Protein AF-A0A920KR49-F1 (afdb_monomer_lite)

Sequence (82 aa):
MPHFGDLDTMVERRVIRVLTVYGPGRYFLEDGPRGTVQEYAAKLQKVVNQAFNTGLLTVQVAVIPVSRDQLFPRWHRATAIL

Foldseek 3Di:
DDDDDPLVVLVVVLEAEAEEEDDPQCWDDDVHTDHDVVVVLVVVQVVSCVVVVSDPSGRHYHYDYDHPVCRVVCPVVVVPPD

Secondary structure (DSSP, 8-state):
-----HHHHHHHTTEEEEEEE-BTTTBEESSSEESHHHHHHHHHHHHHHHHTT-TTSPPEEEEEEE-GGGHHHHHTTTT---

Radius of gyration: 13.77 Å; chains: 1; bounding box: 40×25×35 Å

Structure (mmCIF, N/CA/C/O backbone):
data_AF-A0A920KR49-F1
#
_entry.id   AF-A0A920KR49-F1
#
loop_
_atom_site.group_PDB
_atom_site.id
_atom_site.type_symbol
_atom_site.label_atom_id
_atom_site.label_alt_id
_atom_site.label_comp_id
_atom_site.label_asym_id
_atom_site.label_entity_id
_atom_site.label_seq_id
_atom_site.pdbx_PDB_ins_code
_atom_site.Cartn_x
_atom_site.Cartn_y
_atom_site.Cartn_z
_atom_site.occupancy
_atom_site.B_iso_or_equiv
_atom_site.auth_seq_id
_atom_site.auth_comp_id
_atom_site.auth_asym_id
_atom_site.auth_atom_id
_atom_site.pdbx_PDB_model_num
ATOM 1 N N . MET A 1 1 ? -21.543 -8.802 -13.652 1.00 39.34 1 MET A N 1
ATOM 2 C CA . MET A 1 1 ? -22.134 -7.982 -12.568 1.00 39.34 1 MET A CA 1
ATOM 3 C C . MET A 1 1 ? -20.988 -7.355 -11.783 1.00 39.34 1 MET A C 1
ATOM 5 O O . MET A 1 1 ? -19.942 -7.995 -11.746 1.00 39.34 1 MET A O 1
ATOM 9 N N . PRO A 1 2 ? -21.110 -6.141 -11.220 1.00 49.41 2 PRO A N 1
ATOM 10 C CA . PRO A 1 2 ? -20.056 -5.591 -10.370 1.00 49.41 2 PRO A CA 1
ATOM 11 C C . PRO A 1 2 ? -19.928 -6.448 -9.104 1.00 49.41 2 PRO A C 1
ATOM 13 O O . PRO A 1 2 ? -20.940 -6.796 -8.497 1.00 49.41 2 PRO A O 1
ATOM 16 N N . HIS A 1 3 ? -18.704 -6.813 -8.732 1.00 62.59 3 HIS A N 1
ATOM 17 C CA . HIS A 1 3 ? -18.417 -7.471 -7.459 1.00 62.59 3 HIS A CA 1
ATOM 18 C C . HIS A 1 3 ? -18.189 -6.389 -6.395 1.00 62.59 3 HIS A C 1
ATOM 20 O O . HIS A 1 3 ? -17.420 -5.456 -6.619 1.00 62.59 3 HIS A O 1
ATOM 26 N N . PHE A 1 4 ? -18.894 -6.485 -5.268 1.00 75.56 4 PHE A N 1
ATOM 27 C CA . PHE A 1 4 ? -18.789 -5.570 -4.127 1.00 75.56 4 PHE A CA 1
ATOM 28 C C . PHE A 1 4 ? -18.294 -6.344 -2.895 1.00 75.56 4 PHE A C 1
ATOM 30 O O . PHE A 1 4 ? -18.502 -7.552 -2.814 1.00 75.56 4 PHE A O 1
ATOM 37 N N . GLY A 1 5 ? -17.670 -5.656 -1.933 1.00 82.50 5 GLY A N 1
ATOM 38 C CA . GLY A 1 5 ? -17.267 -6.239 -0.640 1.00 82.50 5 GLY A CA 1
ATOM 39 C C . GLY A 1 5 ? -15.833 -6.785 -0.556 1.00 82.50 5 GLY A C 1
ATOM 40 O O . GLY A 1 5 ? -15.407 -7.215 0.517 1.00 82.50 5 GLY A O 1
ATOM 41 N N . ASP A 1 6 ? -15.052 -6.726 -1.642 1.00 87.00 6 ASP A N 1
ATOM 42 C CA . ASP A 1 6 ? -13.640 -7.145 -1.625 1.00 87.00 6 ASP A CA 1
ATOM 43 C C . ASP A 1 6 ? -12.821 -6.345 -0.603 1.00 87.00 6 ASP A C 1
ATOM 45 O O . ASP A 1 6 ? -12.031 -6.915 0.148 1.00 87.00 6 ASP A O 1
ATOM 49 N N . LEU A 1 7 ? -13.037 -5.025 -0.536 1.00 90.62 7 LEU A N 1
ATOM 50 C CA . LEU A 1 7 ? -12.314 -4.152 0.387 1.00 90.62 7 LEU A CA 1
ATOM 51 C C . LEU A 1 7 ? -12.637 -4.476 1.849 1.00 90.62 7 LEU A C 1
ATOM 53 O O . LEU A 1 7 ? -11.712 -4.618 2.644 1.00 90.62 7 LEU A O 1
ATOM 57 N N . ASP A 1 8 ? -13.915 -4.650 2.191 1.00 91.81 8 ASP A N 1
ATOM 58 C CA . ASP A 1 8 ? -14.335 -4.983 3.558 1.00 91.81 8 ASP A CA 1
ATOM 59 C C . ASP A 1 8 ? -13.727 -6.318 4.004 1.00 91.81 8 ASP A C 1
ATOM 61 O O . ASP A 1 8 ? -13.154 -6.421 5.088 1.00 91.81 8 ASP A O 1
ATOM 65 N N . THR A 1 9 ? -13.736 -7.312 3.110 1.00 92.00 9 THR A N 1
ATOM 66 C CA . THR A 1 9 ? -13.124 -8.625 3.356 1.00 92.00 9 THR A CA 1
ATOM 67 C C . THR A 1 9 ? -11.604 -8.518 3.546 1.00 92.00 9 THR A C 1
ATOM 69 O O . THR A 1 9 ? -11.023 -9.196 4.395 1.00 92.00 9 THR A O 1
ATOM 72 N N . MET A 1 10 ? -10.918 -7.671 2.770 1.00 93.75 10 MET A N 1
ATOM 73 C CA . MET A 1 10 ? -9.476 -7.436 2.936 1.00 93.75 10 MET A CA 1
ATOM 74 C C . MET A 1 10 ? -9.152 -6.704 4.245 1.00 93.75 10 MET A C 1
ATOM 76 O O . MET A 1 10 ? -8.138 -7.012 4.878 1.00 93.75 10 MET A O 1
ATOM 80 N N . VAL A 1 11 ? -10.006 -5.767 4.668 1.00 94.56 11 VAL A N 1
ATOM 81 C CA . VAL A 1 11 ? -9.879 -5.066 5.954 1.00 94.56 11 VAL A CA 1
ATOM 82 C C . VAL A 1 11 ? -10.082 -6.035 7.116 1.00 94.56 11 VAL A C 1
ATOM 84 O O . VAL A 1 11 ? -9.269 -6.037 8.042 1.00 94.56 11 VAL A O 1
ATOM 87 N N . GLU A 1 12 ? -11.088 -6.909 7.048 1.00 93.88 12 GLU A N 1
ATOM 88 C CA . GLU A 1 12 ? -11.320 -7.964 8.042 1.00 93.88 12 GLU A CA 1
ATOM 89 C C . GLU A 1 12 ? -10.099 -8.886 8.172 1.00 93.88 12 GLU A C 1
ATOM 91 O O . GLU A 1 12 ? -9.620 -9.147 9.277 1.00 93.88 12 GLU A O 1
ATOM 96 N N . ARG A 1 13 ? -9.519 -9.294 7.035 1.00 94.12 13 ARG A N 1
ATOM 97 C CA . ARG A 1 13 ? -8.292 -10.110 6.973 1.00 94.12 13 ARG A CA 1
ATOM 98 C C . ARG A 1 13 ? -7.010 -9.342 7.309 1.00 94.12 13 ARG A C 1
ATOM 100 O O . ARG A 1 13 ? -5.948 -9.956 7.384 1.00 94.12 13 ARG A O 1
ATOM 107 N N . ARG A 1 14 ? -7.088 -8.019 7.489 1.00 96.00 14 ARG A N 1
ATOM 108 C CA . ARG A 1 14 ? -5.975 -7.107 7.813 1.00 96.00 14 ARG A CA 1
ATOM 109 C C . ARG A 1 14 ? -4.829 -7.103 6.802 1.00 96.00 14 ARG A C 1
ATOM 111 O O . ARG A 1 14 ? -3.726 -6.669 7.130 1.00 96.00 14 ARG A O 1
ATOM 118 N N . VAL A 1 15 ? -5.070 -7.541 5.569 1.00 95.88 15 VAL A N 1
ATOM 119 C CA . VAL A 1 15 ? -4.033 -7.613 4.536 1.00 95.88 15 VAL A CA 1
ATOM 120 C C . VAL A 1 15 ? -4.610 -7.226 3.182 1.00 95.88 15 VAL A C 1
ATOM 122 O O . VAL A 1 15 ? -5.539 -7.856 2.682 1.00 95.88 15 VAL A O 1
ATOM 125 N N . ILE A 1 16 ? -3.984 -6.236 2.551 1.00 96.25 16 ILE A N 1
ATOM 126 C CA . ILE A 1 16 ? -4.188 -5.873 1.148 1.00 96.25 16 ILE A CA 1
ATOM 127 C C . ILE A 1 16 ? -2.887 -6.176 0.405 1.00 96.25 16 ILE A C 1
ATOM 129 O O . ILE A 1 16 ? -1.805 -5.765 0.822 1.00 96.25 16 ILE A O 1
ATOM 133 N N . ARG A 1 17 ? -2.977 -6.904 -0.708 1.00 94.31 17 ARG A N 1
ATOM 134 C CA . ARG A 1 17 ? -1.819 -7.289 -1.525 1.00 94.31 17 ARG A CA 1
ATOM 135 C C . ARG A 1 17 ? -1.839 -6.515 -2.837 1.00 94.31 17 ARG A C 1
ATOM 137 O O . ARG A 1 17 ? -2.792 -6.627 -3.601 1.00 94.31 17 ARG A O 1
ATOM 144 N N . VAL A 1 18 ? -0.783 -5.755 -3.110 1.00 95.00 18 VAL A N 1
ATOM 145 C CA . VAL A 1 18 ? -0.618 -4.982 -4.348 1.00 95.00 18 VAL A CA 1
ATOM 146 C C . VAL A 1 18 ? 0.329 -5.737 -5.271 1.00 95.00 18 VAL A C 1
ATOM 148 O O . VAL A 1 18 ? 1.545 -5.715 -5.087 1.00 95.00 18 VAL A O 1
ATOM 151 N N . LEU A 1 19 ? -0.231 -6.427 -6.263 1.00 94.44 19 LEU A N 1
ATOM 152 C CA . LEU A 1 19 ? 0.550 -7.131 -7.277 1.00 94.44 19 LEU A CA 1
ATOM 153 C C . LEU A 1 19 ? 1.110 -6.126 -8.295 1.00 94.44 19 LEU A C 1
ATOM 155 O O . LEU A 1 19 ? 0.355 -5.358 -8.890 1.00 94.44 19 LEU A O 1
ATOM 159 N N . THR A 1 20 ? 2.424 -6.131 -8.515 1.00 93.88 20 THR A N 1
ATOM 160 C CA . THR A 1 20 ? 3.091 -5.221 -9.463 1.00 93.88 20 THR A CA 1
ATOM 161 C C . THR A 1 20 ? 4.248 -5.905 -10.185 1.00 93.88 20 THR A C 1
ATOM 163 O O . THR A 1 20 ? 4.623 -7.024 -9.852 1.00 93.88 20 THR A O 1
ATOM 166 N N . VAL A 1 21 ? 4.835 -5.230 -11.172 1.00 93.81 21 VAL A N 1
ATOM 167 C CA . VAL A 1 21 ? 6.045 -5.682 -11.869 1.00 93.81 21 VAL A CA 1
ATOM 168 C C . VAL A 1 21 ? 7.261 -4.861 -11.465 1.00 93.81 21 VAL A C 1
ATOM 170 O O . VAL A 1 21 ? 7.142 -3.659 -11.215 1.00 93.81 21 VAL A O 1
ATOM 173 N N . TYR A 1 22 ? 8.434 -5.493 -11.473 1.00 92.88 22 TYR A N 1
ATOM 174 C CA . TYR A 1 22 ? 9.702 -4.778 -11.341 1.00 92.88 22 TYR A CA 1
ATOM 175 C C . TYR A 1 22 ? 9.907 -3.784 -12.492 1.00 92.88 22 TYR A C 1
ATOM 177 O O . TYR A 1 22 ? 9.605 -4.080 -13.653 1.00 92.88 22 TYR A O 1
ATOM 185 N N . GLY A 1 23 ? 10.443 -2.607 -12.173 1.00 90.50 23 GLY A N 1
ATOM 186 C CA . GLY A 1 23 ? 10.862 -1.627 -13.169 1.00 90.50 23 GLY A CA 1
ATOM 187 C C . GLY A 1 23 ? 11.220 -0.265 -12.564 1.00 90.50 23 GLY A C 1
ATOM 188 O O . GLY A 1 23 ? 10.583 0.140 -11.583 1.00 90.50 23 GLY A O 1
ATOM 189 N N . PRO A 1 24 ? 12.184 0.468 -13.159 1.00 87.12 24 PRO A N 1
ATOM 190 C CA . PRO A 1 24 ? 12.522 1.829 -12.748 1.00 87.12 24 PRO A CA 1
ATOM 191 C C . PRO A 1 24 ? 11.285 2.730 -12.680 1.00 87.12 24 PRO A C 1
ATOM 193 O O . PRO A 1 24 ? 10.382 2.638 -13.515 1.00 87.12 24 PRO A O 1
ATOM 196 N N . GLY A 1 25 ? 11.208 3.558 -11.641 1.00 89.88 25 GLY A N 1
ATOM 197 C CA . GLY A 1 25 ? 10.059 4.426 -11.362 1.00 89.88 25 GLY A CA 1
ATOM 198 C C . GLY A 1 25 ? 8.831 3.714 -10.776 1.00 89.88 25 GLY A C 1
ATOM 199 O O . GLY A 1 25 ? 8.109 4.322 -9.994 1.00 89.88 25 GLY A O 1
ATOM 200 N N . ARG A 1 26 ? 8.594 2.425 -11.064 1.00 89.75 26 ARG A N 1
ATOM 201 C CA . ARG A 1 26 ? 7.440 1.672 -10.527 1.00 89.75 26 ARG A CA 1
ATOM 202 C C . ARG A 1 26 ? 7.735 1.019 -9.182 1.00 89.75 26 ARG A C 1
ATOM 204 O O . ARG A 1 26 ? 7.248 1.492 -8.160 1.00 89.75 26 ARG A O 1
ATOM 211 N N . TYR A 1 27 ? 8.479 -0.082 -9.209 1.00 95.06 27 TYR A N 1
ATOM 212 C CA . TYR A 1 27 ? 8.908 -0.828 -8.033 1.00 95.06 27 TYR A CA 1
ATOM 213 C C . TYR A 1 27 ? 10.293 -1.407 -8.301 1.00 95.06 27 TYR A C 1
ATOM 215 O O . TYR A 1 27 ? 10.489 -2.157 -9.263 1.00 95.06 27 TYR A O 1
ATOM 223 N N . PHE A 1 28 ? 11.248 -1.048 -7.457 1.00 9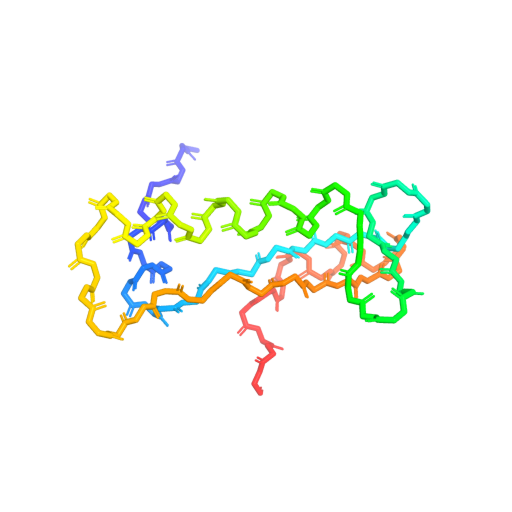5.06 28 PHE A N 1
ATOM 224 C CA . PHE A 1 28 ? 12.629 -1.506 -7.541 1.00 95.06 28 PHE A CA 1
ATOM 225 C C . PHE A 1 28 ? 13.239 -1.573 -6.141 1.00 95.06 28 PHE A C 1
ATOM 227 O O . PHE A 1 28 ? 12.652 -1.078 -5.177 1.00 95.06 28 PHE A O 1
ATOM 234 N N . LEU A 1 29 ? 14.389 -2.236 -6.033 1.00 94.94 29 LEU A N 1
ATOM 235 C CA . LEU A 1 29 ? 15.111 -2.398 -4.778 1.00 94.94 29 LEU A CA 1
ATOM 236 C C . LEU A 1 29 ? 16.387 -1.562 -4.825 1.00 94.94 29 LEU A C 1
ATOM 238 O O . LEU A 1 29 ? 17.256 -1.817 -5.654 1.00 94.94 29 LEU A O 1
ATOM 242 N N . GLU A 1 30 ? 16.469 -0.576 -3.941 1.00 94.25 30 GLU A N 1
ATOM 243 C CA . GLU A 1 30 ? 17.639 0.276 -3.727 1.00 94.25 30 GLU A CA 1
ATOM 244 C C . GLU A 1 30 ? 17.594 0.727 -2.265 1.00 94.25 30 GLU A C 1
ATOM 246 O O . GLU A 1 30 ? 16.743 1.537 -1.884 1.00 94.25 30 GLU A O 1
ATOM 251 N N . ASP A 1 31 ? 18.416 0.085 -1.431 1.00 94.38 31 ASP A N 1
ATOM 252 C CA . ASP A 1 31 ? 18.371 0.185 0.037 1.00 94.38 31 ASP A CA 1
ATOM 253 C C . ASP A 1 31 ? 16.981 -0.111 0.640 1.00 94.38 31 ASP A C 1
ATOM 255 O O . ASP A 1 31 ? 16.596 0.396 1.692 1.00 94.38 31 ASP A O 1
ATOM 259 N N . GLY A 1 32 ? 16.207 -0.955 -0.051 1.00 93.81 32 GLY A N 1
ATOM 260 C CA . GLY A 1 32 ? 14.839 -1.328 0.300 1.00 93.81 32 GLY A CA 1
ATOM 261 C C . GLY A 1 32 ? 13.844 -1.096 -0.843 1.00 93.81 32 GLY A C 1
ATOM 262 O O . GLY A 1 32 ? 14.240 -0.748 -1.957 1.00 93.81 32 GLY A O 1
ATOM 263 N N . PRO A 1 33 ? 12.540 -1.320 -0.601 1.00 95.38 33 PRO A N 1
ATOM 264 C CA . PRO A 1 33 ? 11.487 -1.067 -1.580 1.00 95.38 33 PRO A CA 1
ATOM 265 C C . PRO A 1 33 ? 11.393 0.416 -1.950 1.00 95.38 33 PRO A C 1
ATOM 267 O O . PRO A 1 33 ? 11.177 1.269 -1.087 1.00 95.38 33 PRO A O 1
ATOM 270 N N . ARG A 1 34 ? 11.506 0.729 -3.242 1.00 96.12 34 ARG A N 1
ATOM 271 C CA . ARG A 1 34 ? 11.411 2.092 -3.782 1.00 96.12 34 ARG A CA 1
ATOM 272 C C . ARG A 1 34 ? 10.477 2.151 -4.986 1.00 96.12 34 ARG A C 1
ATOM 274 O O . ARG A 1 34 ? 10.089 1.133 -5.559 1.00 96.12 34 ARG A O 1
ATOM 281 N N . GLY A 1 35 ? 10.147 3.377 -5.381 1.00 96.19 35 GLY A N 1
ATOM 282 C CA . GLY A 1 35 ? 9.332 3.677 -6.549 1.00 96.19 35 GLY A CA 1
ATOM 283 C C . GLY A 1 35 ? 7.882 4.004 -6.214 1.00 96.19 35 GLY A C 1
ATOM 284 O O . GLY A 1 35 ? 7.398 3.828 -5.094 1.00 96.19 35 GLY A O 1
ATOM 285 N N . THR A 1 36 ? 7.1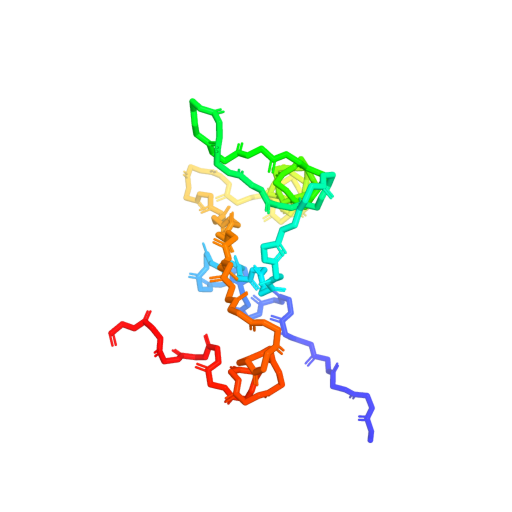77 4.487 -7.228 1.00 97.38 36 THR A N 1
ATOM 286 C CA . THR A 1 36 ? 5.833 5.042 -7.101 1.00 97.38 36 THR A CA 1
ATOM 287 C C . THR A 1 36 ? 4.825 4.039 -6.532 1.00 97.38 36 THR A C 1
ATOM 289 O O . THR A 1 36 ? 3.967 4.421 -5.739 1.00 97.38 36 THR A O 1
ATOM 292 N N . VAL A 1 37 ? 4.934 2.747 -6.862 1.00 96.88 37 VAL A N 1
ATOM 293 C CA . VAL A 1 37 ? 4.015 1.722 -6.333 1.00 96.88 37 VAL A CA 1
ATOM 294 C C . VAL A 1 37 ? 4.199 1.539 -4.828 1.00 96.88 37 VAL A C 1
ATOM 296 O O . VAL A 1 37 ? 3.208 1.425 -4.110 1.00 96.88 37 VAL A O 1
ATOM 299 N N . GLN A 1 38 ? 5.442 1.570 -4.343 1.00 96.94 38 GLN A N 1
ATOM 300 C CA . GLN A 1 38 ? 5.722 1.489 -2.912 1.00 96.94 38 GLN A CA 1
ATOM 301 C C . GLN A 1 38 ? 5.159 2.706 -2.165 1.00 96.94 38 GLN A C 1
ATOM 303 O O . GLN A 1 38 ? 4.530 2.560 -1.117 1.00 96.94 38 GLN A O 1
ATOM 308 N N . GLU A 1 39 ? 5.332 3.908 -2.719 1.00 97.50 39 GLU A N 1
ATOM 309 C CA . GLU A 1 39 ? 4.803 5.140 -2.123 1.00 97.50 39 GLU A CA 1
ATOM 310 C C . GLU A 1 39 ? 3.273 5.140 -2.054 1.00 97.50 39 GLU A C 1
ATOM 312 O O . GLU A 1 39 ? 2.689 5.508 -1.031 1.00 97.50 39 GLU A O 1
ATOM 317 N N . TYR A 1 40 ? 2.604 4.714 -3.129 1.00 98.06 40 TYR A N 1
ATOM 318 C CA . TYR A 1 40 ? 1.147 4.611 -3.137 1.00 98.06 40 TYR A CA 1
ATOM 319 C C . TYR A 1 40 ? 0.636 3.501 -2.220 1.00 98.06 40 TYR A C 1
ATOM 321 O O . TYR A 1 40 ? -0.389 3.706 -1.577 1.00 98.06 40 TYR A O 1
ATOM 329 N N . ALA A 1 41 ? 1.345 2.377 -2.089 1.00 97.75 41 ALA A N 1
ATOM 330 C CA . ALA A 1 41 ? 0.991 1.330 -1.131 1.00 97.75 41 ALA A CA 1
ATOM 331 C C . ALA A 1 41 ? 1.029 1.850 0.316 1.00 97.75 41 ALA A C 1
ATOM 333 O O . ALA A 1 41 ? 0.079 1.642 1.072 1.00 97.75 41 ALA A O 1
ATOM 334 N N . ALA A 1 42 ? 2.062 2.617 0.680 1.00 98.00 42 ALA A N 1
ATOM 335 C CA . ALA A 1 42 ? 2.152 3.250 1.996 1.00 98.00 42 ALA A CA 1
ATOM 336 C C . ALA A 1 42 ? 1.027 4.278 2.232 1.00 98.00 42 ALA A C 1
ATOM 338 O O . ALA A 1 42 ? 0.414 4.309 3.304 1.00 9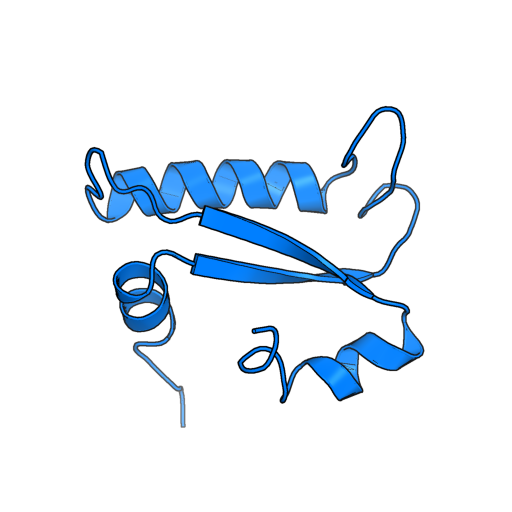8.00 42 ALA A O 1
ATOM 339 N N . LYS A 1 43 ? 0.706 5.101 1.222 1.00 98.38 43 LYS A N 1
ATOM 340 C CA . LYS A 1 43 ? -0.421 6.051 1.290 1.00 98.38 43 LYS A CA 1
ATOM 341 C C . LYS A 1 43 ? -1.761 5.328 1.432 1.00 98.38 43 LYS A C 1
ATOM 343 O O . LYS A 1 43 ? -2.572 5.727 2.265 1.00 98.38 43 LYS A O 1
ATOM 348 N N . LEU A 1 44 ? -1.971 4.253 0.673 1.00 98.00 44 LEU A N 1
ATOM 349 C CA . LEU A 1 44 ? -3.169 3.423 0.753 1.00 98.00 44 LEU A CA 1
ATOM 350 C C . LEU A 1 44 ? -3.322 2.824 2.151 1.00 98.00 44 LEU A C 1
ATOM 352 O O . LEU A 1 44 ? -4.399 2.924 2.730 1.00 98.00 44 LEU A O 1
ATOM 356 N N . GLN A 1 45 ? -2.243 2.285 2.726 1.00 98.31 45 GLN A N 1
ATOM 357 C CA . GLN A 1 45 ? -2.256 1.756 4.090 1.00 98.31 45 GLN A CA 1
ATOM 358 C C . GLN A 1 45 ? -2.725 2.806 5.095 1.00 98.31 45 GLN A C 1
ATOM 360 O O . GLN A 1 45 ? -3.573 2.523 5.941 1.00 98.31 45 GLN A O 1
ATOM 365 N N . LYS A 1 46 ? -2.193 4.030 5.001 1.00 98.31 46 LYS A N 1
ATOM 366 C CA . LYS A 1 46 ? -2.600 5.132 5.876 1.00 98.31 46 LYS A CA 1
ATOM 367 C C . LYS A 1 46 ? -4.091 5.442 5.721 1.00 98.31 46 LYS A C 1
ATOM 369 O O . LYS A 1 46 ? -4.797 5.487 6.723 1.00 98.31 46 LYS A O 1
ATOM 374 N N . VAL A 1 47 ? -4.565 5.616 4.486 1.00 98.12 47 VAL A N 1
ATOM 375 C CA . VAL A 1 47 ? -5.964 5.975 4.203 1.00 98.12 47 VAL A CA 1
ATOM 376 C C . VAL A 1 47 ? -6.928 4.878 4.651 1.00 98.12 47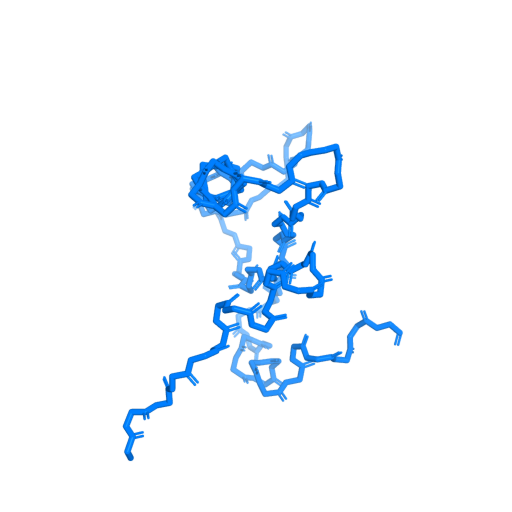 VAL A C 1
ATOM 378 O O . VAL A 1 47 ? -7.928 5.190 5.287 1.00 98.12 47 VAL A O 1
ATOM 381 N N . VAL A 1 48 ? -6.624 3.604 4.390 1.00 97.56 48 VAL A N 1
ATOM 382 C CA . VAL A 1 48 ? -7.474 2.474 4.805 1.00 97.56 48 VAL A CA 1
ATOM 383 C C . VAL A 1 48 ? -7.570 2.396 6.326 1.00 97.56 48 VAL A C 1
ATOM 385 O O . VAL A 1 48 ? -8.669 2.335 6.869 1.00 97.56 48 VAL A O 1
ATOM 388 N N . ASN A 1 49 ? -6.441 2.464 7.033 1.00 98.19 49 ASN A N 1
ATOM 389 C CA . ASN A 1 49 ? -6.451 2.395 8.496 1.00 98.19 49 ASN A CA 1
ATOM 390 C C . ASN A 1 49 ? -7.200 3.574 9.138 1.00 98.19 49 ASN A C 1
ATOM 392 O O . ASN A 1 49 ? -7.869 3.395 10.156 1.00 98.19 49 ASN A O 1
ATOM 396 N N . GLN A 1 50 ? -7.127 4.762 8.528 1.00 97.81 50 GLN A N 1
ATOM 397 C CA . GLN A 1 50 ? -7.893 5.935 8.953 1.00 97.81 50 GLN A CA 1
ATOM 398 C C . GLN A 1 50 ? -9.391 5.782 8.663 1.00 97.81 50 GLN A C 1
ATOM 400 O O . GLN A 1 50 ? -10.206 6.022 9.546 1.00 97.81 50 GLN A O 1
ATOM 405 N N . ALA A 1 51 ? -9.762 5.358 7.453 1.00 97.25 51 ALA A N 1
ATOM 406 C CA . ALA A 1 51 ? -11.160 5.234 7.043 1.00 97.25 51 ALA A CA 1
ATOM 407 C C . ALA A 1 51 ? -11.918 4.154 7.833 1.00 97.25 51 ALA A C 1
ATOM 409 O O . ALA A 1 51 ? -13.085 4.342 8.163 1.00 97.25 51 ALA A O 1
ATOM 410 N N . PHE A 1 52 ? -11.247 3.049 8.169 1.00 96.31 52 PHE A N 1
ATOM 411 C CA . PHE A 1 52 ? -11.846 1.912 8.875 1.00 96.31 52 PHE A CA 1
ATOM 412 C C . PHE A 1 52 ? -11.573 1.906 10.388 1.00 96.31 52 PHE A C 1
ATOM 414 O O . PHE A 1 52 ? -11.926 0.939 11.059 1.00 96.31 52 PHE A O 1
ATOM 421 N N . ASN A 1 53 ? -10.951 2.959 10.939 1.00 96.19 53 ASN A N 1
ATOM 422 C CA . ASN A 1 53 ? -10.642 3.091 12.372 1.00 96.19 53 ASN A CA 1
ATOM 423 C C . ASN A 1 53 ? -10.022 1.820 12.977 1.00 96.19 53 ASN A C 1
ATOM 425 O O . ASN A 1 53 ? -10.437 1.327 14.026 1.00 96.19 53 ASN A O 1
ATOM 429 N N . THR A 1 54 ? -9.015 1.265 12.306 1.00 94.06 54 THR A N 1
ATOM 430 C CA . THR A 1 54 ? -8.498 -0.087 12.580 1.00 94.06 54 THR A CA 1
ATOM 431 C C . THR A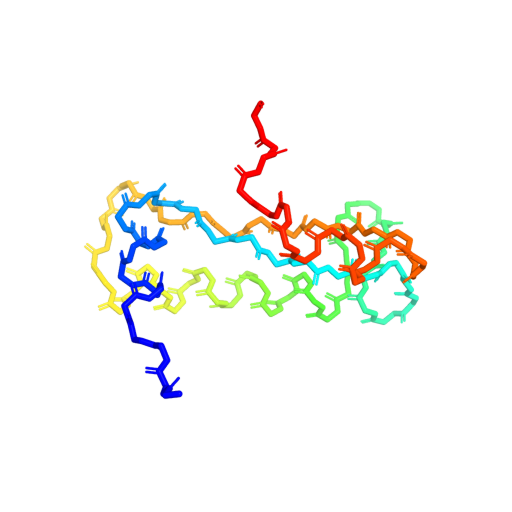 1 54 ? -7.842 -0.254 13.953 1.00 94.06 54 THR A C 1
ATOM 433 O O . THR A 1 54 ? -7.585 -1.387 14.366 1.00 94.06 54 THR A O 1
ATOM 436 N N . GLY A 1 55 ? -7.562 0.852 14.650 1.00 91.38 55 GLY A N 1
ATOM 437 C CA . GLY A 1 55 ? -6.927 0.872 15.963 1.00 91.38 55 GLY A CA 1
ATOM 438 C C . GLY A 1 55 ? -5.503 0.317 15.926 1.00 91.38 55 GLY A C 1
ATOM 439 O O . GLY A 1 55 ? -4.763 0.539 14.967 1.00 91.38 55 GLY A O 1
ATOM 440 N N . LEU A 1 56 ? -5.127 -0.420 16.975 1.00 92.00 56 LEU A N 1
ATOM 441 C CA . LEU A 1 56 ? -3.789 -1.007 17.123 1.00 92.00 56 LEU A CA 1
ATOM 442 C C . LEU A 1 56 ? -3.500 -2.112 16.094 1.00 92.00 56 LEU A C 1
ATOM 444 O O . LEU A 1 56 ? -2.365 -2.266 15.648 1.00 92.00 56 LEU A O 1
ATOM 448 N N . LEU A 1 57 ? -4.523 -2.871 15.693 1.00 94.94 57 LEU A N 1
ATOM 449 C CA . LEU A 1 57 ? -4.392 -3.950 14.716 1.00 94.94 57 LEU A CA 1
ATOM 450 C C . LEU A 1 57 ? -4.557 -3.388 13.305 1.00 94.94 57 LEU A C 1
ATOM 452 O O . LEU A 1 57 ? -5.624 -3.454 12.709 1.00 94.94 57 LEU A O 1
ATOM 456 N N . THR A 1 58 ? -3.510 -2.787 12.761 1.00 97.25 58 THR A N 1
ATOM 457 C CA . THR A 1 58 ? -3.585 -2.137 11.446 1.00 97.25 58 THR A CA 1
ATOM 458 C C . THR A 1 58 ? -3.683 -3.140 10.292 1.00 97.25 58 THR A C 1
ATOM 460 O O . THR A 1 58 ? -3.103 -4.224 10.327 1.00 97.25 58 THR A O 1
ATOM 463 N N . VAL A 1 59 ? -4.412 -2.760 9.244 1.00 97.88 59 VAL A N 1
ATOM 464 C CA . VAL A 1 59 ? -4.352 -3.394 7.925 1.00 97.88 59 VAL A CA 1
ATOM 465 C C . VAL A 1 59 ? -2.971 -3.131 7.330 1.00 97.88 59 VAL A C 1
ATOM 467 O O . VAL A 1 59 ? -2.529 -1.980 7.268 1.00 97.88 59 VAL A O 1
ATOM 470 N N . GLN A 1 60 ? -2.311 -4.192 6.874 1.00 97.81 60 GLN A N 1
ATOM 471 C CA . GLN A 1 60 ? -1.023 -4.137 6.188 1.00 97.81 60 GLN A CA 1
ATOM 472 C C . GLN A 1 60 ? -1.227 -4.120 4.673 1.00 97.81 60 GLN A C 1
ATOM 474 O O . GLN A 1 60 ? -1.986 -4.930 4.135 1.00 97.81 60 GLN A O 1
ATOM 479 N N . VAL A 1 61 ? -0.526 -3.229 3.971 1.00 97.62 61 VAL A N 1
ATOM 480 C CA . VAL A 1 61 ? -0.504 -3.204 2.503 1.00 97.62 61 VAL A CA 1
ATOM 481 C C . VAL A 1 61 ? 0.843 -3.731 2.022 1.00 97.62 61 VAL A C 1
ATOM 483 O O . VAL A 1 61 ? 1.856 -3.038 2.080 1.00 97.62 61 VAL A O 1
ATOM 486 N N . ALA A 1 62 ? 0.853 -4.969 1.535 1.00 95.62 62 ALA A N 1
ATOM 487 C CA . ALA A 1 62 ? 2.056 -5.638 1.057 1.00 95.62 62 ALA A CA 1
ATOM 488 C C . ALA A 1 62 ? 2.183 -5.512 -0.465 1.00 95.62 62 ALA A C 1
ATOM 490 O O . ALA A 1 62 ? 1.285 -5.919 -1.205 1.00 95.62 62 ALA A O 1
ATOM 491 N N . VAL A 1 63 ? 3.316 -4.997 -0.945 1.00 95.50 63 VAL A N 1
ATOM 492 C CA . VAL A 1 63 ? 3.636 -5.001 -2.378 1.00 95.50 63 VAL A CA 1
ATOM 493 C C . VAL A 1 63 ? 4.259 -6.341 -2.755 1.00 95.50 63 VAL A C 1
ATOM 495 O O . VAL A 1 63 ? 5.229 -6.779 -2.140 1.00 95.50 63 VAL A O 1
ATOM 498 N N . ILE A 1 64 ? 3.703 -6.991 -3.776 1.00 94.38 64 ILE A N 1
ATOM 499 C CA . ILE A 1 64 ? 4.162 -8.281 -4.292 1.00 94.38 64 ILE A CA 1
ATOM 500 C C . ILE A 1 64 ? 4.689 -8.057 -5.710 1.00 94.38 64 ILE A C 1
ATOM 502 O O . ILE A 1 64 ? 3.903 -8.012 -6.663 1.00 94.38 64 ILE A O 1
ATOM 506 N N . PRO A 1 65 ? 6.007 -7.876 -5.877 1.00 93.12 65 PRO A N 1
ATOM 507 C CA . PRO A 1 65 ? 6.597 -7.723 -7.193 1.00 93.12 65 PRO A CA 1
ATOM 508 C C . PRO A 1 65 ? 6.734 -9.083 -7.887 1.00 93.12 65 PRO A C 1
ATOM 510 O O . PRO A 1 65 ? 7.184 -10.068 -7.301 1.00 93.12 65 PRO A O 1
ATOM 513 N N . VAL A 1 66 ? 6.358 -9.138 -9.160 1.00 92.50 66 VAL A N 1
ATOM 514 C CA . VAL A 1 66 ? 6.473 -10.327 -10.011 1.00 92.50 66 VAL A CA 1
ATOM 515 C C . VAL A 1 66 ? 7.106 -9.969 -11.351 1.00 92.50 66 VAL A C 1
ATOM 517 O O . VAL A 1 66 ? 7.196 -8.797 -11.724 1.00 92.50 66 VAL A O 1
ATOM 520 N N . SER A 1 67 ? 7.571 -10.968 -12.098 1.00 90.44 67 SER A N 1
ATOM 521 C CA . SER A 1 67 ? 7.973 -10.740 -13.485 1.00 90.44 67 SER A CA 1
ATOM 522 C C . SER A 1 67 ? 6.742 -10.447 -14.356 1.00 90.44 67 SER A C 1
ATOM 524 O O . SER A 1 67 ? 5.611 -10.805 -14.019 1.00 90.44 67 SER A O 1
ATOM 526 N N . ARG A 1 68 ? 6.933 -9.748 -15.481 1.00 88.69 68 ARG A N 1
ATOM 527 C CA . ARG A 1 68 ? 5.825 -9.294 -16.344 1.00 88.69 68 ARG A CA 1
ATOM 528 C C . ARG A 1 68 ? 4.961 -10.445 -16.857 1.00 88.69 68 ARG A C 1
ATOM 530 O O . ARG A 1 68 ? 3.739 -10.324 -16.879 1.00 88.69 68 ARG A O 1
ATOM 537 N N . ASP A 1 69 ? 5.596 -11.539 -17.248 1.00 90.69 69 ASP A N 1
ATOM 538 C CA . ASP A 1 69 ? 4.962 -12.779 -17.700 1.00 90.69 69 ASP A CA 1
ATOM 539 C C . ASP A 1 69 ? 4.131 -13.453 -16.595 1.00 90.69 69 ASP A C 1
ATOM 541 O O . ASP A 1 69 ? 3.154 -14.134 -16.889 1.00 90.69 69 ASP A O 1
ATOM 545 N N . GLN A 1 70 ? 4.447 -13.200 -15.322 1.00 89.06 70 GLN A N 1
ATOM 546 C CA . GLN A 1 70 ? 3.730 -13.748 -14.170 1.00 89.06 70 GLN A CA 1
ATOM 547 C C . GLN A 1 70 ? 2.573 -12.873 -13.681 1.00 89.06 70 GLN A C 1
ATOM 549 O O . GLN A 1 70 ? 1.798 -13.329 -12.840 1.00 89.06 70 GLN A O 1
ATOM 554 N N . LEU A 1 71 ? 2.417 -11.649 -14.191 1.00 85.75 71 LEU A N 1
ATOM 555 C CA . LEU A 1 71 ? 1.419 -10.702 -13.692 1.00 85.75 71 LEU A CA 1
ATOM 556 C C . LEU A 1 71 ? -0.012 -11.254 -13.808 1.00 85.75 71 LEU A C 1
ATOM 558 O O . LEU A 1 71 ? -0.711 -11.402 -12.806 1.00 85.75 71 LEU A O 1
ATOM 562 N N . PHE A 1 72 ? -0.429 -11.633 -15.016 1.00 83.75 72 PHE A N 1
ATOM 563 C CA . PHE A 1 72 ? -1.764 -12.196 -15.246 1.00 83.75 72 PHE A CA 1
ATOM 564 C C . PHE A 1 72 ? -1.918 -13.627 -14.699 1.00 83.75 72 PHE A C 1
ATOM 566 O O . PHE A 1 72 ? -2.932 -13.908 -14.051 1.00 83.75 72 PHE A O 1
ATOM 573 N N . PRO A 1 73 ? -0.921 -14.528 -14.837 1.00 84.69 73 PRO A N 1
ATOM 574 C CA . PRO A 1 73 ? -0.990 -15.859 -14.232 1.00 84.69 73 PRO A CA 1
ATOM 575 C C . PRO A 1 73 ? -1.009 -15.891 -12.697 1.00 84.69 73 PRO A C 1
ATOM 577 O O . PRO A 1 73 ? -1.315 -16.937 -12.118 1.00 84.69 73 PRO A O 1
ATOM 580 N N . ARG A 1 74 ? -0.647 -14.799 -12.013 1.00 77.75 74 ARG A N 1
ATOM 581 C CA . ARG A 1 74 ? -0.732 -14.702 -10.546 1.00 77.75 74 ARG A CA 1
ATOM 582 C C . ARG A 1 74 ? -1.962 -13.959 -10.049 1.00 77.75 74 ARG A C 1
ATOM 584 O O . ARG A 1 74 ? -2.361 -14.193 -8.912 1.00 77.75 74 ARG A O 1
ATOM 591 N N . TRP A 1 75 ? -2.607 -13.151 -10.887 1.00 6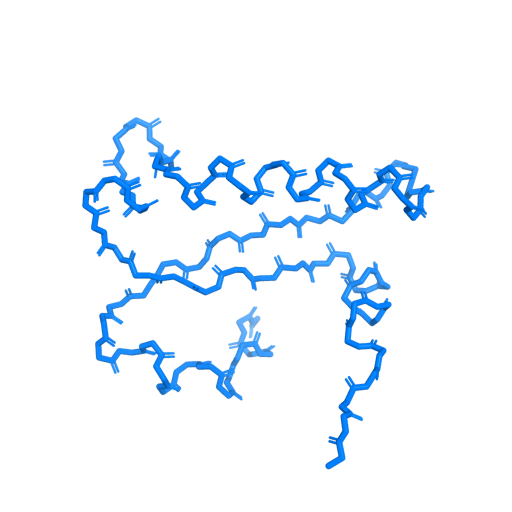9.00 75 TRP A N 1
ATOM 592 C CA . TRP A 1 75 ? -3.793 -12.378 -10.508 1.00 69.00 75 TRP A CA 1
ATOM 593 C C . TRP A 1 75 ? -4.917 -13.246 -9.910 1.00 69.00 75 TRP A C 1
ATOM 595 O O . TRP A 1 75 ? -5.485 -12.900 -8.882 1.00 69.00 75 TRP A O 1
ATOM 605 N N . HIS A 1 76 ? -5.167 -14.431 -10.475 1.00 67.06 76 HIS A N 1
ATOM 606 C CA . HIS A 1 76 ? -6.188 -15.371 -9.984 1.00 67.06 76 HIS A CA 1
ATOM 607 C C . HIS A 1 76 ? -5.744 -16.212 -8.767 1.00 67.06 76 HIS A C 1
ATOM 609 O O . HIS A 1 76 ? -6.541 -16.966 -8.215 1.00 67.06 76 HIS A O 1
ATOM 615 N N . ARG A 1 77 ? -4.477 -16.103 -8.341 1.00 60.38 77 ARG A N 1
ATOM 616 C CA . ARG A 1 77 ? -3.875 -16.872 -7.233 1.00 60.38 77 ARG A CA 1
ATOM 617 C C . ARG A 1 77 ? -3.380 -16.003 -6.078 1.00 60.38 77 ARG A C 1
ATOM 619 O O . ARG A 1 77 ? -2.719 -16.515 -5.180 1.00 60.38 77 ARG A O 1
ATOM 626 N N . ALA A 1 78 ? -3.732 -14.718 -6.043 1.00 49.91 78 ALA A N 1
ATOM 627 C CA . ALA A 1 78 ? -3.338 -13.813 -4.960 1.00 49.91 78 ALA A CA 1
ATOM 628 C C . ALA A 1 78 ? -3.864 -14.228 -3.564 1.00 49.91 78 ALA A C 1
ATOM 630 O O . ALA A 1 78 ? -3.424 -13.672 -2.558 1.00 49.91 78 ALA A O 1
ATOM 631 N N . THR A 1 79 ? -4.742 -15.234 -3.474 1.00 49.34 79 THR A N 1
ATOM 632 C CA . THR A 1 79 ? -5.164 -15.891 -2.226 1.00 49.34 79 THR A CA 1
ATOM 633 C C . THR A 1 79 ? -4.086 -16.811 -1.627 1.00 49.34 79 THR A C 1
ATOM 635 O O . THR A 1 79 ? -4.041 -16.965 -0.411 1.00 49.34 79 THR A O 1
ATOM 638 N N . ALA A 1 80 ? -3.184 -17.374 -2.437 1.00 33.25 80 ALA A N 1
ATOM 639 C CA . ALA A 1 80 ? -2.318 -18.503 -2.073 1.00 33.25 80 ALA A CA 1
ATOM 640 C C . ALA A 1 80 ? -0.830 -18.123 -1.951 1.00 33.25 80 ALA A C 1
ATOM 642 O O . ALA A 1 80 ? 0.031 -18.679 -2.630 1.00 33.25 80 ALA A O 1
ATOM 643 N N . ILE A 1 81 ? -0.529 -17.153 -1.089 1.00 34.66 81 ILE A N 1
ATOM 644 C CA . ILE A 1 81 ? 0.814 -17.018 -0.509 1.00 34.66 81 ILE A CA 1
ATOM 645 C C . ILE A 1 81 ? 0.638 -17.072 1.010 1.00 34.66 81 ILE A C 1
ATOM 647 O O . ILE A 1 81 ? 0.534 -16.038 1.674 1.00 34.66 81 ILE A O 1
ATOM 651 N N . LEU A 1 82 ? 0.470 -18.305 1.483 1.00 35.34 82 LEU A N 1
ATOM 652 C CA . LEU A 1 82 ? 0.778 -18.856 2.802 1.00 35.34 82 LEU A CA 1
ATOM 653 C C . LEU A 1 82 ? 1.225 -20.300 2.551 1.00 35.34 82 LEU A C 1
ATOM 655 O O . LEU A 1 82 ? 0.567 -20.948 1.702 1.00 35.34 82 LEU A O 1
#

pLDDT: mean 87.72, std 16.15, range [33.25, 98.38]